Protein AF-A0A8U0IMU0-F1 (afdb_monomer_lite)

Radius of gyration: 31.23 Å; chains: 1; bounding box: 98×63×50 Å

InterPro domains:
  IPR040493 Protein of unknown function DUF5518 [PF17647] (31-134)

pLDDT: mean 81.25, std 11.49, range [46.0, 95.94]

Foldseek 3Di:
DDDDDDDDDDDDDDPDPPPPPPPVPPPPVVVVVVVVVVCVVCVVVVLLVLLQVLLVQLLVQAQDLQSLLQSLLVSLQVVLVVVLVVVLVVQCVVCVVPPNCCSPDPVVSVVSSCVSSCSSSNSRSNSSSNNSNVRNVD

Structure (mmCIF, N/CA/C/O backbone):
data_AF-A0A8U0IMU0-F1
#
_entry.id   AF-A0A8U0IMU0-F1
#
loop_
_atom_site.group_PDB
_atom_site.id
_atom_site.type_symbol
_atom_site.label_atom_id
_atom_site.label_alt_id
_atom_site.label_comp_id
_atom_site.label_asym_id
_atom_site.label_entity_id
_atom_site.label_seq_id
_atom_site.pdbx_PDB_ins_code
_atom_site.Cartn_x
_atom_site.Cartn_y
_atom_site.Cartn_z
_atom_site.occupancy
_atom_site.B_iso_or_equiv
_atom_site.auth_seq_id
_atom_site.auth_comp_id
_atom_site.auth_asym_id
_atom_site.auth_atom_id
_atom_site.pdbx_PDB_model_num
ATOM 1 N N . MET A 1 1 ? 81.484 -50.307 26.937 1.00 46.00 1 MET A N 1
ATOM 2 C CA . MET A 1 1 ? 80.698 -49.487 25.993 1.00 46.00 1 MET A CA 1
ATOM 3 C C . MET A 1 1 ? 79.549 -50.347 25.498 1.00 46.00 1 MET A C 1
ATOM 5 O O . MET A 1 1 ? 79.736 -51.139 24.587 1.00 46.00 1 MET A O 1
ATOM 9 N N . ALA A 1 2 ? 78.422 -50.283 26.200 1.00 48.81 2 ALA A N 1
ATOM 10 C CA . ALA A 1 2 ? 77.213 -51.053 25.947 1.00 48.81 2 ALA A CA 1
ATOM 11 C C . ALA A 1 2 ? 76.042 -50.082 26.091 1.00 48.81 2 ALA A C 1
ATOM 13 O O . ALA A 1 2 ? 75.875 -49.559 27.180 1.00 48.81 2 ALA A O 1
ATOM 14 N N . GLU A 1 3 ? 75.320 -49.811 25.005 1.00 52.28 3 GLU A N 1
ATOM 15 C CA . GLU A 1 3 ? 73.922 -49.356 25.002 1.00 52.28 3 GLU A CA 1
ATOM 16 C C . GLU A 1 3 ? 73.493 -49.164 23.544 1.00 52.28 3 GLU A C 1
ATOM 18 O O . GLU A 1 3 ? 73.936 -48.233 22.875 1.00 52.28 3 GLU A O 1
ATOM 23 N N . ARG A 1 4 ? 72.662 -50.068 23.022 1.00 58.81 4 ARG A N 1
ATOM 24 C CA . ARG A 1 4 ? 71.679 -49.714 21.996 1.00 58.81 4 ARG A CA 1
ATOM 25 C C . ARG A 1 4 ? 70.381 -50.417 22.345 1.00 58.81 4 ARG A C 1
ATOM 27 O O . ARG A 1 4 ? 70.310 -51.640 22.412 1.00 58.81 4 ARG A O 1
ATOM 34 N N . GLU A 1 5 ? 69.429 -49.566 22.672 1.00 64.75 5 GLU A N 1
ATOM 35 C CA . GLU A 1 5 ? 68.147 -49.814 23.293 1.00 64.75 5 GLU A CA 1
ATOM 36 C C . GLU A 1 5 ? 67.246 -50.732 22.465 1.00 64.75 5 GLU A C 1
ATOM 38 O O . GLU A 1 5 ? 67.019 -50.542 21.270 1.00 64.75 5 GLU A O 1
ATOM 43 N N . THR A 1 6 ? 66.662 -51.695 23.166 1.00 61.16 6 THR A N 1
ATOM 44 C CA . THR A 1 6 ? 65.390 -52.317 22.818 1.00 61.16 6 THR A CA 1
ATOM 45 C C . THR A 1 6 ? 64.279 -51.291 23.036 1.00 61.16 6 THR A C 1
ATOM 47 O O . THR A 1 6 ? 64.072 -50.869 24.168 1.00 61.16 6 THR A O 1
ATOM 50 N N . THR A 1 7 ? 63.500 -50.941 22.012 1.00 57.44 7 THR A N 1
ATOM 51 C CA . THR A 1 7 ? 62.113 -50.483 22.211 1.00 57.44 7 THR A CA 1
ATOM 52 C C . THR A 1 7 ? 61.245 -50.854 21.015 1.00 57.44 7 THR A C 1
ATOM 54 O O . THR A 1 7 ? 61.424 -50.397 19.889 1.00 57.44 7 THR A O 1
ATOM 57 N N . ALA A 1 8 ? 60.281 -51.723 21.300 1.00 58.34 8 ALA A N 1
ATOM 58 C CA . ALA A 1 8 ? 59.161 -52.048 20.446 1.00 58.34 8 ALA A CA 1
ATOM 59 C C . ALA A 1 8 ? 58.333 -50.789 20.136 1.00 58.34 8 ALA A C 1
ATOM 61 O O . ALA A 1 8 ? 57.963 -50.049 21.048 1.00 58.34 8 ALA A O 1
ATOM 62 N N . ARG A 1 9 ? 57.981 -50.583 18.862 1.00 59.59 9 ARG A N 1
ATOM 63 C CA . ARG A 1 9 ? 56.902 -49.674 18.459 1.00 59.59 9 ARG A CA 1
ATOM 64 C C . ARG A 1 9 ? 55.799 -50.476 17.776 1.00 59.59 9 ARG A C 1
ATOM 66 O O . ARG A 1 9 ? 55.795 -50.683 16.570 1.00 59.59 9 ARG A O 1
ATOM 73 N N . THR A 1 10 ? 54.922 -50.986 18.631 1.00 57.50 10 THR A N 1
ATOM 74 C CA . THR A 1 10 ? 53.465 -51.044 18.482 1.00 57.50 10 THR A CA 1
ATOM 75 C C . THR A 1 10 ? 52.912 -50.209 17.331 1.00 57.50 10 THR A C 1
ATOM 77 O O . THR A 1 10 ? 53.145 -49.007 17.346 1.00 57.50 10 THR A O 1
ATOM 80 N N . ALA A 1 11 ? 52.113 -50.864 16.474 1.00 60.47 11 ALA A N 1
ATOM 81 C CA . ALA A 1 11 ? 50.996 -50.332 15.676 1.00 60.47 11 ALA A CA 1
ATOM 82 C C . ALA A 1 11 ? 51.318 -49.128 14.752 1.00 60.47 11 ALA A C 1
ATOM 84 O O . ALA A 1 11 ? 52.126 -48.263 15.036 1.00 60.47 11 ALA A O 1
ATOM 85 N N . ASP A 1 12 ? 50.723 -48.990 13.580 1.00 59.62 12 ASP A N 1
ATOM 86 C CA . ASP A 1 12 ? 49.316 -48.638 13.470 1.00 59.62 12 ASP A CA 1
ATOM 87 C C . ASP A 1 12 ? 48.909 -48.640 11.988 1.00 59.62 12 ASP A C 1
ATOM 89 O O . ASP A 1 12 ? 49.746 -48.583 11.087 1.00 59.62 12 ASP A O 1
ATOM 93 N N . ARG A 1 13 ? 47.607 -48.785 11.777 1.00 64.81 13 ARG A N 1
ATOM 94 C CA . ARG A 1 13 ? 46.889 -49.119 10.544 1.00 64.81 13 ARG A CA 1
ATOM 95 C C . ARG A 1 13 ? 47.308 -48.356 9.273 1.00 64.81 13 ARG A C 1
ATOM 97 O O . ARG A 1 13 ? 47.678 -47.186 9.344 1.00 64.81 13 ARG A O 1
ATOM 104 N N . PRO A 1 14 ? 47.092 -48.954 8.080 1.00 71.06 14 PRO A N 1
ATOM 105 C CA . PRO A 1 14 ? 46.976 -48.164 6.857 1.00 71.06 14 PRO A CA 1
ATOM 106 C C . PRO A 1 14 ? 45.849 -47.130 7.027 1.00 71.06 14 PRO A C 1
ATOM 108 O O . PRO A 1 14 ? 44.834 -47.459 7.651 1.00 71.06 14 PRO A O 1
ATOM 111 N N . PRO A 1 15 ? 45.989 -45.905 6.490 1.00 66.25 15 PRO A N 1
ATOM 112 C CA . PRO A 1 15 ? 44.921 -44.921 6.538 1.00 66.25 15 PRO A CA 1
ATOM 113 C C . PRO A 1 15 ? 43.696 -45.513 5.844 1.00 66.25 15 PRO A C 1
ATOM 115 O O . PRO A 1 15 ? 43.683 -45.709 4.627 1.00 66.25 15 PRO A O 1
ATOM 118 N N . THR A 1 16 ? 42.673 -45.835 6.634 1.00 60.16 16 THR A N 1
ATOM 119 C CA . THR A 1 16 ? 41.326 -46.047 6.127 1.00 60.16 16 THR A CA 1
ATOM 120 C C . THR A 1 16 ? 40.968 -44.763 5.408 1.00 60.16 16 THR A C 1
ATOM 122 O O . THR A 1 16 ? 40.907 -43.695 6.013 1.00 60.16 16 THR A O 1
ATOM 125 N N . THR A 1 17 ? 40.830 -44.843 4.089 1.00 64.06 17 THR A N 1
ATOM 126 C CA . THR A 1 17 ? 40.190 -43.785 3.323 1.00 64.06 17 THR A CA 1
ATOM 127 C C . THR A 1 17 ? 38.752 -43.780 3.814 1.00 64.06 17 THR A C 1
ATOM 129 O O . THR A 1 17 ? 37.940 -44.579 3.353 1.00 64.06 17 THR A O 1
ATOM 132 N N . ASP A 1 18 ? 38.481 -42.982 4.849 1.00 60.28 18 ASP A N 1
ATOM 133 C CA . ASP A 1 18 ? 37.126 -42.686 5.274 1.00 60.28 18 ASP A CA 1
ATOM 134 C C . ASP A 1 18 ? 36.404 -42.224 4.018 1.00 60.28 18 ASP A C 1
ATOM 136 O O . ASP A 1 18 ? 36.752 -41.209 3.406 1.00 60.28 18 ASP A O 1
ATOM 140 N N . ALA A 1 19 ? 35.439 -43.032 3.592 1.00 66.56 19 ALA A N 1
ATOM 141 C CA . ALA A 1 19 ? 34.409 -42.594 2.687 1.00 66.56 19 ALA A CA 1
ATOM 142 C C . ALA A 1 19 ? 33.708 -41.444 3.408 1.00 66.56 19 ALA A C 1
ATOM 144 O O . ALA A 1 19 ? 32.806 -41.678 4.210 1.00 66.56 19 ALA A O 1
ATOM 145 N N . ARG A 1 20 ? 34.179 -40.209 3.191 1.00 62.75 20 ARG A N 1
ATOM 146 C CA . ARG A 1 20 ? 33.437 -39.021 3.591 1.00 62.75 20 ARG A CA 1
ATOM 147 C C . ARG A 1 20 ? 32.073 -39.181 2.908 1.00 62.75 20 ARG A C 1
ATOM 149 O O . ARG A 1 20 ? 32.051 -39.291 1.677 1.00 62.75 20 ARG A O 1
ATOM 156 N N . PRO A 1 21 ? 30.968 -39.317 3.666 1.00 65.94 21 PRO A N 1
ATOM 157 C CA . PRO A 1 21 ? 29.636 -39.233 3.082 1.00 65.94 21 PRO A CA 1
ATOM 158 C C . PRO A 1 21 ? 29.614 -37.963 2.229 1.00 65.94 21 PRO A C 1
ATOM 160 O O . PRO A 1 21 ? 30.255 -37.001 2.653 1.00 65.94 21 PRO A O 1
ATOM 163 N N . PRO A 1 22 ? 28.992 -37.950 1.035 1.00 66.69 22 PRO A N 1
ATOM 164 C CA . PRO A 1 22 ? 28.852 -36.712 0.278 1.00 66.69 22 PRO A CA 1
ATOM 165 C C . PRO A 1 22 ? 28.365 -35.656 1.260 1.00 66.69 22 PRO A C 1
ATOM 167 O O . PRO A 1 22 ? 27.334 -35.864 1.899 1.00 66.69 22 PRO A O 1
ATOM 170 N N . ASP A 1 23 ? 29.187 -34.629 1.483 1.00 64.88 23 ASP A N 1
ATOM 171 C CA . ASP A 1 23 ? 28.829 -33.554 2.387 1.00 64.88 23 ASP A CA 1
ATOM 172 C C . ASP A 1 23 ? 27.462 -33.074 1.884 1.00 64.88 23 ASP A C 1
ATOM 174 O O . ASP A 1 23 ? 27.321 -32.742 0.701 1.00 64.88 23 ASP A O 1
ATOM 178 N N . ASP A 1 24 ? 26.432 -33.151 2.735 1.00 65.56 24 ASP A N 1
ATOM 179 C CA . ASP A 1 24 ? 25.103 -32.586 2.479 1.00 65.56 24 ASP A CA 1
ATOM 180 C C . ASP A 1 24 ? 25.235 -31.055 2.511 1.00 65.56 24 ASP A C 1
ATOM 182 O O . ASP A 1 24 ? 24.582 -30.358 3.289 1.00 65.56 24 ASP A O 1
ATOM 186 N N . ASP A 1 25 ? 26.165 -30.529 1.715 1.00 69.19 25 ASP A N 1
ATOM 187 C CA . ASP A 1 25 ? 26.489 -29.130 1.637 1.00 69.19 25 ASP A CA 1
ATOM 188 C C . ASP A 1 25 ? 25.233 -28.449 1.107 1.00 69.19 25 ASP A C 1
ATOM 190 O O . ASP A 1 25 ? 24.802 -28.720 -0.025 1.00 69.19 25 ASP A O 1
ATOM 194 N N . PRO A 1 26 ? 24.590 -27.597 1.925 1.00 69.44 26 PRO A N 1
ATOM 195 C CA . PRO A 1 26 ? 23.373 -26.934 1.519 1.00 69.44 26 PRO A CA 1
ATOM 196 C C . PRO A 1 26 ? 23.685 -26.138 0.257 1.00 69.44 26 PRO A C 1
ATOM 198 O O . PRO A 1 26 ? 24.456 -25.180 0.281 1.00 69.44 26 PRO A O 1
ATOM 201 N N . ASN A 1 27 ? 23.104 -26.563 -0.865 1.00 86.38 27 ASN A N 1
ATOM 202 C CA . ASN A 1 27 ? 23.372 -25.956 -2.156 1.00 86.38 27 ASN A CA 1
ATOM 203 C C . ASN A 1 27 ? 22.848 -24.515 -2.126 1.00 86.38 27 ASN A C 1
ATOM 205 O O . ASN A 1 27 ? 21.649 -24.268 -2.251 1.00 86.38 27 ASN A O 1
ATOM 209 N N . THR A 1 28 ? 23.758 -23.556 -1.942 1.00 87.38 28 THR A N 1
ATOM 210 C CA . THR A 1 28 ? 23.455 -22.122 -1.832 1.00 87.38 28 THR A CA 1
ATOM 211 C C . THR A 1 28 ? 22.596 -21.632 -2.992 1.00 87.38 28 THR A C 1
ATOM 213 O O . THR A 1 28 ? 21.700 -20.815 -2.796 1.00 87.38 28 THR A O 1
ATOM 216 N N . LEU A 1 29 ? 22.829 -22.166 -4.193 1.00 86.44 29 LEU A N 1
ATOM 217 C CA . LEU A 1 29 ? 22.077 -21.831 -5.398 1.00 86.44 29 LEU A CA 1
ATOM 218 C C . LEU A 1 29 ? 20.639 -22.358 -5.317 1.00 86.44 29 LEU A C 1
ATOM 220 O O . LEU A 1 29 ? 19.701 -21.612 -5.585 1.00 86.44 29 LEU A O 1
ATOM 224 N N . LEU A 1 30 ? 20.455 -23.606 -4.875 1.00 87.75 30 LEU A N 1
ATOM 225 C CA . LEU A 1 30 ? 19.132 -24.192 -4.638 1.00 87.75 30 LEU A CA 1
ATOM 226 C C . LEU A 1 30 ? 18.364 -23.403 -3.569 1.00 87.75 30 LEU A C 1
ATOM 228 O O . LEU A 1 30 ? 17.212 -23.037 -3.782 1.00 87.75 30 LEU A O 1
ATOM 232 N N . ASN A 1 31 ? 19.017 -23.074 -2.455 1.00 83.62 31 ASN A N 1
ATOM 233 C CA . ASN A 1 31 ? 18.409 -22.316 -1.362 1.00 83.62 31 ASN A CA 1
ATOM 234 C C . ASN A 1 31 ? 18.035 -20.890 -1.790 1.00 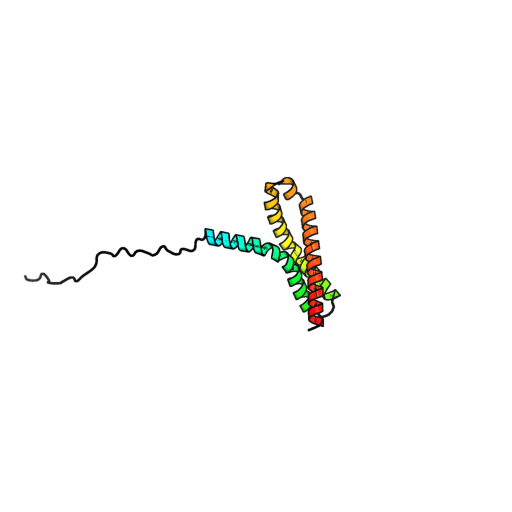83.62 31 ASN A C 1
ATOM 236 O O . ASN A 1 31 ? 16.964 -20.402 -1.430 1.00 83.62 31 ASN A O 1
ATOM 240 N N . ALA A 1 32 ? 18.873 -20.235 -2.598 1.00 89.69 32 ALA A N 1
ATOM 241 C CA . ALA A 1 32 ? 18.575 -18.925 -3.167 1.00 89.69 32 ALA A CA 1
ATOM 242 C C . ALA A 1 32 ? 17.374 -18.977 -4.124 1.00 89.69 32 ALA A C 1
ATOM 244 O O . ALA A 1 32 ? 16.511 -18.104 -4.065 1.00 89.69 32 ALA A O 1
ATOM 245 N N . VAL A 1 33 ? 17.274 -20.014 -4.963 1.00 90.12 33 VAL A N 1
ATOM 246 C CA . VAL A 1 33 ? 16.124 -20.216 -5.859 1.00 90.12 33 VAL A CA 1
ATOM 247 C C . VAL A 1 33 ? 14.849 -20.473 -5.061 1.00 90.12 33 VAL A C 1
ATOM 249 O O . VAL A 1 33 ? 13.828 -19.852 -5.342 1.00 90.12 33 VAL A O 1
ATOM 252 N N . VAL A 1 34 ? 14.897 -21.325 -4.034 1.00 89.88 34 VAL A N 1
ATOM 253 C CA . VAL A 1 34 ? 13.748 -21.569 -3.147 1.00 89.88 34 VAL A CA 1
ATOM 254 C C . VAL A 1 34 ? 13.321 -20.273 -2.458 1.00 89.88 34 VAL A C 1
ATOM 256 O O . VAL A 1 34 ? 12.138 -19.939 -2.476 1.00 89.88 34 VAL A O 1
ATOM 259 N N . GLY A 1 35 ? 14.271 -19.499 -1.927 1.00 81.94 35 GLY A N 1
ATOM 260 C CA . GLY A 1 35 ? 14.003 -18.180 -1.354 1.00 81.94 35 GLY A CA 1
ATOM 261 C C . GLY A 1 35 ? 13.341 -17.231 -2.356 1.00 81.94 35 GLY A C 1
ATOM 262 O O . GLY A 1 35 ? 12.323 -16.622 -2.038 1.00 81.94 35 GLY A O 1
ATOM 263 N N . ALA A 1 36 ? 13.850 -17.168 -3.589 1.00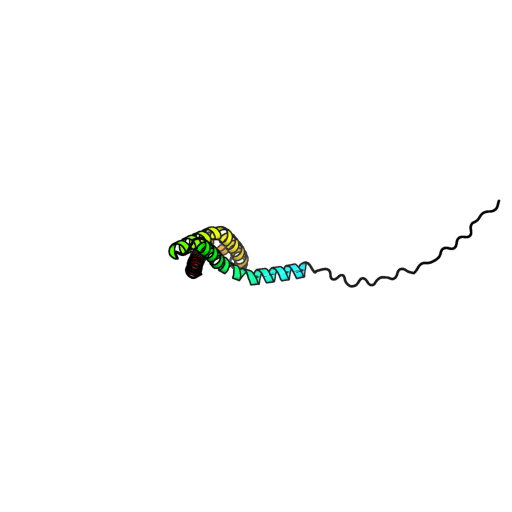 83.25 36 ALA A N 1
ATOM 264 C CA . ALA A 1 36 ? 13.280 -16.349 -4.656 1.00 83.25 36 ALA A CA 1
ATOM 265 C C . ALA A 1 36 ? 11.849 -16.778 -5.017 1.00 83.25 36 ALA A C 1
ATOM 267 O O . ALA A 1 36 ? 10.974 -15.925 -5.153 1.00 83.25 36 ALA A O 1
ATOM 268 N N . VAL A 1 37 ? 11.580 -18.084 -5.113 1.00 82.25 37 VAL A N 1
ATOM 269 C CA . VAL A 1 37 ? 10.231 -18.618 -5.352 1.00 82.25 37 VAL A CA 1
ATOM 270 C C . VAL A 1 37 ? 9.292 -18.215 -4.218 1.00 82.25 37 VAL A C 1
ATOM 272 O O . VAL A 1 37 ? 8.211 -17.697 -4.483 1.00 82.25 37 VAL A O 1
ATOM 275 N N . VAL A 1 38 ? 9.710 -18.375 -2.959 1.00 82.94 38 VAL A N 1
ATOM 276 C CA . VAL A 1 38 ? 8.912 -17.967 -1.792 1.00 82.94 38 VAL A CA 1
ATOM 277 C C . VAL A 1 38 ? 8.620 -16.468 -1.827 1.00 82.94 38 VAL A C 1
ATOM 279 O O . VAL A 1 38 ? 7.476 -16.064 -1.613 1.00 82.94 38 VAL A O 1
ATOM 282 N N . THR A 1 39 ? 9.612 -15.633 -2.144 1.00 78.12 39 THR A N 1
ATOM 283 C CA . THR A 1 39 ? 9.415 -14.187 -2.294 1.00 78.12 39 THR A CA 1
ATOM 284 C C . THR A 1 39 ? 8.429 -13.866 -3.416 1.00 78.12 39 THR A C 1
ATOM 286 O O . THR A 1 39 ? 7.511 -13.088 -3.186 1.00 78.12 39 THR A O 1
ATOM 289 N N . VAL A 1 40 ? 8.551 -14.480 -4.597 1.00 73.19 40 VAL A N 1
ATOM 290 C CA . VAL A 1 40 ? 7.631 -14.259 -5.731 1.00 73.19 40 VAL A CA 1
ATOM 291 C C . VAL A 1 40 ? 6.205 -14.687 -5.391 1.00 73.19 40 VAL A C 1
ATOM 293 O O . VAL A 1 40 ? 5.260 -13.977 -5.719 1.00 73.19 40 VAL A O 1
ATOM 296 N N . VAL A 1 41 ? 6.039 -15.814 -4.699 1.00 72.25 41 VAL A N 1
ATOM 297 C CA . VAL A 1 41 ? 4.726 -16.329 -4.283 1.00 72.25 41 VAL A CA 1
ATOM 298 C C . VAL A 1 41 ? 4.096 -15.461 -3.190 1.00 72.25 41 VAL A C 1
ATOM 300 O O . VAL A 1 41 ? 2.879 -15.297 -3.166 1.00 72.25 41 VAL A O 1
ATOM 303 N N . THR A 1 42 ? 4.908 -14.874 -2.306 1.00 72.88 42 THR A N 1
ATOM 304 C CA . THR A 1 42 ? 4.425 -14.061 -1.175 1.00 72.88 42 THR A CA 1
ATOM 305 C C . THR A 1 42 ? 4.304 -12.574 -1.519 1.00 72.88 42 THR A C 1
ATOM 307 O O . THR A 1 42 ? 3.545 -11.858 -0.874 1.00 72.88 42 THR A O 1
ATOM 310 N N . ALA A 1 43 ? 4.992 -12.078 -2.549 1.00 68.88 43 ALA A N 1
ATOM 311 C CA . ALA A 1 43 ? 4.911 -10.679 -2.974 1.00 68.88 43 ALA A CA 1
ATOM 312 C C . ALA A 1 43 ? 3.467 -10.206 -3.268 1.00 68.88 43 ALA A C 1
ATOM 314 O O . ALA A 1 43 ? 3.118 -9.105 -2.839 1.00 68.88 43 ALA A O 1
ATOM 315 N N . PRO A 1 44 ? 2.576 -11.018 -3.875 1.00 67.69 44 PRO A N 1
ATOM 316 C CA . PRO A 1 44 ? 1.155 -10.696 -4.007 1.00 67.69 44 PRO A CA 1
ATOM 317 C C . PRO A 1 44 ? 0.390 -10.581 -2.682 1.00 67.69 44 PRO A C 1
ATOM 319 O O . PRO A 1 44 ? -0.713 -10.046 -2.678 1.00 67.69 44 PRO A O 1
ATOM 322 N N . ALA A 1 45 ? 0.939 -11.056 -1.558 1.00 69.31 45 ALA A N 1
ATOM 323 C CA . ALA A 1 45 ? 0.345 -10.876 -0.234 1.00 69.31 45 ALA A CA 1
ATOM 324 C C . ALA A 1 45 ? 0.628 -9.476 0.361 1.00 69.31 45 ALA A C 1
ATOM 326 O O . ALA A 1 45 ? -0.116 -9.006 1.221 1.00 69.31 45 ALA A O 1
ATOM 327 N N . LEU A 1 46 ? 1.664 -8.773 -0.117 1.00 69.19 46 LEU A N 1
ATOM 328 C CA . LEU A 1 46 ? 2.018 -7.413 0.313 1.00 69.19 46 LEU A CA 1
ATOM 329 C C . LEU A 1 46 ? 0.895 -6.368 0.170 1.00 69.19 46 LEU A C 1
ATOM 331 O O . LEU A 1 46 ? 0.753 -5.563 1.087 1.00 69.19 46 LEU A O 1
ATOM 335 N N . PRO A 1 47 ? 0.067 -6.337 -0.894 1.00 62.75 47 PRO A N 1
ATOM 336 C CA . PRO A 1 47 ? -1.061 -5.405 -0.963 1.00 62.75 47 PRO A CA 1
ATOM 337 C C . PRO A 1 47 ? -2.050 -5.546 0.209 1.00 62.75 47 PRO A C 1
ATOM 339 O O . PRO A 1 47 ? -2.609 -4.547 0.662 1.00 62.75 47 PRO A O 1
ATOM 342 N N . PHE A 1 48 ? -2.204 -6.745 0.782 1.00 73.31 48 PHE A N 1
ATOM 343 C CA . PHE A 1 48 ? -3.048 -6.956 1.964 1.00 73.31 48 PHE A CA 1
ATOM 344 C C . PHE A 1 48 ? -2.429 -6.392 3.250 1.00 73.31 48 PHE A C 1
ATOM 346 O O . PHE A 1 48 ? -3.145 -6.178 4.229 1.00 73.31 48 PHE A O 1
ATOM 353 N N . ALA A 1 49 ? -1.128 -6.079 3.255 1.00 77.19 49 ALA A N 1
ATOM 354 C CA . ALA A 1 49 ? -0.468 -5.442 4.390 1.00 77.19 49 ALA A CA 1
ATOM 355 C C . ALA A 1 49 ? -1.022 -4.037 4.665 1.00 77.19 49 ALA A C 1
ATOM 357 O O . ALA A 1 49 ? -1.052 -3.622 5.820 1.00 77.19 49 ALA A O 1
ATOM 358 N N . ALA A 1 50 ? -1.522 -3.329 3.644 1.00 79.62 50 ALA A N 1
ATOM 359 C CA . ALA A 1 50 ? -2.193 -2.043 3.837 1.00 79.62 50 ALA A CA 1
ATOM 360 C C . ALA A 1 50 ? -3.507 -2.202 4.620 1.00 79.62 50 ALA A C 1
ATOM 362 O O . ALA A 1 50 ? -3.786 -1.417 5.521 1.00 79.62 50 ALA A O 1
ATOM 363 N N . ILE A 1 51 ? -4.277 -3.257 4.333 1.00 80.12 51 ILE A N 1
ATOM 364 C CA . ILE A 1 51 ? -5.515 -3.575 5.057 1.00 80.12 51 ILE A CA 1
ATOM 365 C C . ILE A 1 51 ? -5.188 -4.002 6.490 1.00 80.12 51 ILE A C 1
ATOM 367 O O . ILE A 1 51 ? -5.813 -3.519 7.430 1.00 80.12 51 ILE A O 1
ATOM 371 N N . ALA A 1 52 ? -4.187 -4.868 6.672 1.00 83.69 52 ALA A N 1
ATOM 372 C CA . ALA A 1 52 ? -3.764 -5.321 7.995 1.00 83.69 52 ALA A CA 1
ATOM 373 C C . ALA A 1 52 ? -3.215 -4.164 8.850 1.00 83.69 52 ALA A C 1
ATOM 375 O O . ALA A 1 52 ? -3.650 -3.977 9.983 1.00 83.69 52 ALA A O 1
ATOM 376 N N . GLY A 1 53 ? -2.310 -3.351 8.300 1.00 81.25 53 GLY A N 1
ATOM 377 C CA . GLY A 1 53 ? -1.741 -2.182 8.973 1.00 81.25 53 GLY A CA 1
A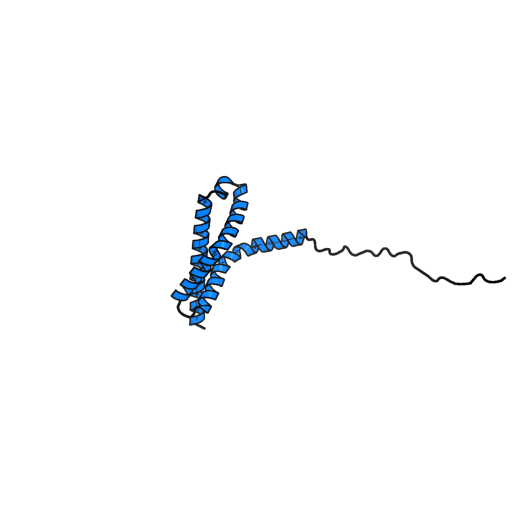TOM 378 C C . GLY A 1 53 ? -2.792 -1.116 9.275 1.00 81.25 53 GLY A C 1
ATOM 379 O O . GLY A 1 53 ? -2.853 -0.621 10.399 1.00 81.25 53 GLY A O 1
ATOM 380 N N . GLY A 1 54 ? -3.679 -0.837 8.314 1.00 81.00 54 GLY A N 1
ATOM 381 C CA . GLY A 1 54 ? -4.834 0.031 8.514 1.00 81.00 54 GLY A CA 1
ATOM 382 C C . GLY A 1 54 ? -5.735 -0.483 9.633 1.00 81.00 54 GLY A C 1
ATOM 383 O O . GLY A 1 54 ? -6.076 0.278 10.530 1.00 81.00 54 GLY A O 1
ATOM 384 N N . GLY A 1 55 ? -6.046 -1.781 9.642 1.00 80.56 55 GLY A N 1
ATOM 385 C CA . GLY A 1 55 ? -6.856 -2.424 10.678 1.00 80.56 55 GLY A CA 1
ATOM 386 C C . GLY A 1 55 ? -6.243 -2.365 12.064 1.00 80.56 55 GLY A C 1
ATOM 387 O O . GLY A 1 55 ? -6.940 -2.019 13.013 1.00 80.56 55 GLY A O 1
ATOM 388 N N . VAL A 1 56 ? -4.939 -2.602 12.198 1.00 87.38 56 VAL A N 1
ATOM 389 C CA . VAL A 1 56 ? -4.243 -2.411 13.478 1.00 87.38 56 VAL A CA 1
ATOM 390 C C . VAL A 1 56 ? -4.324 -0.949 13.919 1.00 87.38 56 VAL A C 1
ATOM 392 O O . VAL A 1 56 ? -4.636 -0.679 15.076 1.00 87.38 56 VAL A O 1
ATOM 395 N N . ALA A 1 57 ? -4.107 0.001 13.008 1.00 81.50 57 ALA A N 1
ATOM 396 C CA . ALA A 1 57 ? -4.151 1.423 13.332 1.00 81.50 57 ALA A CA 1
ATOM 397 C C . ALA A 1 57 ? -5.561 1.882 13.749 1.00 81.50 57 ALA A C 1
ATOM 399 O O . ALA A 1 57 ? -5.708 2.578 14.749 1.00 81.50 57 ALA A O 1
ATOM 400 N N . GLY A 1 58 ? -6.605 1.433 13.049 1.00 79.38 58 GLY A N 1
ATOM 401 C CA . GLY A 1 58 ? -8.000 1.706 13.401 1.00 79.38 58 GLY A CA 1
ATOM 402 C C . GLY A 1 58 ? -8.438 1.032 14.701 1.00 79.38 58 GLY A C 1
ATOM 403 O O . GLY A 1 58 ? -9.117 1.652 15.513 1.00 79.38 58 GLY A O 1
ATOM 404 N N . TYR A 1 59 ? -7.979 -0.199 14.952 1.00 85.69 59 TYR A N 1
ATOM 405 C CA . TYR A 1 59 ? -8.202 -0.884 16.225 1.00 85.69 59 TYR A CA 1
ATOM 406 C C . TYR A 1 59 ? -7.502 -0.172 17.385 1.00 85.69 59 TYR A C 1
ATOM 408 O O . TYR A 1 59 ? -8.002 -0.205 18.497 1.00 85.69 59 TYR A O 1
ATOM 416 N N . LEU A 1 60 ? -6.354 0.472 17.174 1.00 86.62 60 LEU A N 1
ATOM 417 C CA . LEU A 1 60 ? -5.705 1.277 18.215 1.00 86.62 60 LEU A CA 1
ATOM 418 C C . LEU A 1 60 ? -6.356 2.657 18.387 1.00 86.62 60 LEU A C 1
ATOM 420 O O . LEU A 1 60 ? -6.359 3.177 19.499 1.00 86.62 60 LEU A O 1
ATOM 424 N N . GLN A 1 61 ? -6.922 3.226 17.319 1.00 85.50 61 GLN A N 1
ATOM 425 C CA . GLN A 1 61 ? -7.564 4.541 17.343 1.00 85.50 61 GLN A CA 1
ATOM 426 C C . GLN A 1 61 ? -8.816 4.569 18.233 1.00 85.50 61 GLN A C 1
ATOM 428 O O . GLN A 1 61 ? -9.024 5.546 18.948 1.00 85.50 61 GLN A O 1
ATOM 433 N N . GLY A 1 62 ? -9.643 3.517 18.215 1.00 82.81 62 GLY A N 1
ATOM 434 C CA . GLY A 1 62 ? -10.841 3.437 19.057 1.00 82.81 62 GLY A CA 1
ATOM 435 C C . GLY A 1 62 ? -12.044 2.813 18.354 1.00 82.81 62 GLY A C 1
ATOM 436 O O . GLY A 1 62 ? -11.890 1.977 17.473 1.00 82.81 62 GLY A O 1
ATOM 437 N N . THR A 1 63 ? -13.254 3.187 18.776 1.00 85.00 63 THR A N 1
ATOM 438 C CA . THR A 1 63 ? -14.522 2.586 18.312 1.00 85.00 63 THR A CA 1
ATOM 439 C C . THR A 1 63 ? -15.230 3.384 17.212 1.00 85.00 63 THR A C 1
ATOM 441 O O . THR A 1 63 ? -16.205 2.900 16.630 1.00 85.00 63 THR A O 1
ATOM 444 N N . ASP A 1 64 ? -14.768 4.602 16.912 1.00 91.44 64 ASP A N 1
ATOM 445 C CA . ASP A 1 64 ? -15.338 5.428 15.849 1.00 91.44 64 ASP A CA 1
ATOM 446 C C . ASP A 1 64 ? -14.830 4.965 14.474 1.00 91.44 64 ASP A C 1
ATOM 448 O O . ASP A 1 64 ? -13.632 4.979 14.180 1.00 91.44 64 ASP A O 1
ATOM 452 N N . LEU A 1 65 ? -15.761 4.554 13.608 1.00 89.38 65 LEU A N 1
ATOM 453 C CA . LEU A 1 65 ? -15.451 4.026 12.275 1.00 89.38 65 LEU A CA 1
ATOM 454 C C . LEU A 1 65 ? -14.831 5.077 11.351 1.00 89.38 65 LEU A C 1
ATOM 456 O O . LEU A 1 65 ? -13.999 4.741 10.509 1.00 89.38 65 LEU A O 1
ATOM 460 N N . ARG A 1 66 ? -15.246 6.341 11.475 1.00 91.69 66 ARG A N 1
ATOM 461 C CA . ARG A 1 66 ? -14.768 7.437 10.630 1.00 91.69 66 ARG A CA 1
ATOM 462 C C . ARG A 1 66 ? -13.353 7.833 11.029 1.00 91.69 66 ARG A C 1
ATOM 464 O O . ARG A 1 66 ? -12.521 8.059 10.148 1.00 91.69 66 ARG A O 1
ATOM 471 N N . GLU A 1 67 ? -13.062 7.882 12.324 1.00 89.12 67 GLU A N 1
ATOM 472 C CA . GLU A 1 67 ? -11.695 8.080 12.809 1.00 89.12 67 GLU A CA 1
ATOM 473 C C . GLU A 1 67 ? -10.799 6.895 12.446 1.00 89.12 67 GLU A C 1
ATOM 475 O O . GLU A 1 67 ? -9.720 7.110 11.893 1.00 89.12 67 GLU A O 1
ATOM 480 N N . GLY A 1 68 ? -11.267 5.656 12.637 1.00 85.06 68 GLY A N 1
ATOM 481 C CA . GLY A 1 68 ? -10.540 4.452 12.227 1.00 85.06 68 GLY A CA 1
ATOM 482 C C . GLY A 1 68 ? -10.199 4.449 10.736 1.00 85.06 68 GLY A C 1
ATOM 483 O O . GLY A 1 68 ? -9.045 4.231 10.365 1.00 85.06 68 GLY A O 1
ATOM 484 N N . ALA A 1 69 ? -11.166 4.776 9.873 1.00 91.00 69 ALA A N 1
ATOM 485 C CA . ALA A 1 69 ? -10.945 4.903 8.433 1.00 91.00 69 ALA A CA 1
ATOM 486 C C . ALA A 1 69 ? -9.940 6.010 8.086 1.00 91.00 69 ALA A C 1
ATOM 488 O O . ALA A 1 69 ? -9.097 5.832 7.210 1.00 91.00 69 ALA A O 1
ATOM 489 N N . THR A 1 70 ? -9.999 7.147 8.783 1.00 92.62 70 THR A N 1
ATOM 490 C CA . THR A 1 70 ? -9.082 8.271 8.549 1.00 92.62 70 THR A CA 1
ATOM 491 C C . THR A 1 70 ? -7.650 7.893 8.923 1.00 92.62 70 THR A C 1
ATOM 493 O O . THR A 1 70 ? -6.730 8.113 8.139 1.00 92.62 70 THR A O 1
ATOM 496 N N . VAL A 1 71 ? -7.448 7.263 10.082 1.00 91.94 71 VAL A N 1
ATOM 497 C CA . VAL A 1 71 ? -6.124 6.803 10.525 1.00 91.94 71 VAL A CA 1
ATOM 498 C C . VAL A 1 71 ? -5.583 5.705 9.613 1.00 91.94 71 VAL A C 1
ATOM 500 O O . VAL A 1 71 ? -4.410 5.734 9.240 1.00 91.94 71 VAL A O 1
ATOM 503 N N . GLY A 1 72 ? -6.441 4.780 9.181 1.00 87.19 72 GLY A N 1
ATOM 504 C CA . GLY A 1 72 ? -6.092 3.771 8.189 1.00 87.19 72 GLY A CA 1
ATOM 505 C C . GLY A 1 72 ? -5.671 4.378 6.844 1.00 87.19 72 GLY A C 1
ATOM 506 O O . GLY A 1 72 ? -4.665 3.965 6.268 1.00 87.19 72 GLY A O 1
ATOM 507 N N . ALA A 1 73 ? -6.380 5.407 6.370 1.00 91.94 73 ALA A N 1
ATOM 508 C CA . ALA A 1 73 ? -6.038 6.140 5.150 1.00 91.94 73 ALA A CA 1
ATOM 509 C C . ALA A 1 73 ? -4.677 6.843 5.265 1.00 91.94 73 ALA A C 1
ATOM 511 O O . ALA A 1 73 ? -3.859 6.766 4.349 1.00 91.94 73 ALA A O 1
ATOM 512 N N . VAL A 1 74 ? -4.415 7.494 6.404 1.00 92.19 74 VAL A N 1
ATOM 513 C CA . VAL A 1 74 ? -3.133 8.156 6.694 1.00 92.19 74 VAL A CA 1
ATOM 514 C C . VAL A 1 74 ? -1.995 7.136 6.749 1.00 92.19 74 VAL A C 1
ATOM 516 O O . VAL A 1 74 ? -0.940 7.366 6.161 1.00 92.19 74 VAL A O 1
ATOM 519 N N . SER A 1 75 ? -2.211 5.981 7.383 1.00 90.19 75 SER A N 1
ATOM 520 C CA . SER A 1 75 ? -1.245 4.877 7.392 1.00 90.19 75 SER A CA 1
ATOM 521 C C . SER A 1 75 ? -0.925 4.393 5.970 1.00 90.19 75 SER A C 1
ATOM 523 O O . SER A 1 75 ? 0.247 4.295 5.599 1.00 90.19 75 SER A O 1
ATOM 525 N N . GLY A 1 76 ? -1.951 4.185 5.137 1.00 86.19 76 GLY A N 1
ATOM 526 C CA . GLY A 1 76 ? -1.789 3.834 3.723 1.00 86.19 76 GLY A CA 1
ATOM 527 C C . GLY A 1 76 ? -1.045 4.904 2.914 1.00 86.19 76 GLY A C 1
ATOM 528 O O . GLY A 1 76 ? -0.173 4.582 2.103 1.00 86.19 76 GLY A O 1
ATOM 529 N N . ALA A 1 77 ? -1.313 6.185 3.179 1.00 91.75 77 ALA A N 1
ATOM 530 C CA . ALA A 1 77 ? -0.604 7.300 2.552 1.00 91.75 77 ALA A CA 1
ATOM 531 C C . ALA A 1 77 ? 0.892 7.293 2.907 1.00 91.75 77 ALA A C 1
ATOM 533 O O . ALA A 1 77 ? 1.735 7.460 2.030 1.00 91.75 77 ALA A O 1
ATOM 534 N N . ILE A 1 78 ? 1.242 7.029 4.169 1.00 90.44 78 ILE A N 1
ATOM 535 C CA . ILE A 1 78 ? 2.643 6.928 4.608 1.00 90.44 78 ILE A CA 1
ATOM 536 C C . ILE A 1 78 ? 3.338 5.743 3.922 1.00 90.44 78 ILE A C 1
ATOM 538 O O . ILE A 1 78 ? 4.456 5.875 3.421 1.00 90.44 78 ILE A O 1
ATOM 542 N N . ALA A 1 79 ? 2.657 4.599 3.833 1.00 87.38 79 ALA A N 1
ATOM 543 C CA . ALA A 1 79 ? 3.175 3.400 3.176 1.00 87.38 79 ALA A CA 1
ATOM 544 C C . ALA A 1 79 ? 3.328 3.549 1.647 1.00 87.38 79 ALA A C 1
ATOM 546 O O . ALA A 1 79 ? 4.033 2.756 1.021 1.00 87.38 79 ALA A O 1
ATOM 547 N N . THR A 1 80 ? 2.732 4.582 1.040 1.00 89.56 80 THR A N 1
ATOM 548 C CA . THR A 1 80 ? 2.798 4.833 -0.407 1.00 89.56 80 THR A CA 1
ATOM 549 C C . THR A 1 80 ? 4.221 5.072 -0.889 1.00 89.56 80 THR A C 1
ATOM 551 O O . THR A 1 80 ? 4.587 4.547 -1.933 1.00 89.56 80 THR A O 1
ATOM 554 N N . ILE A 1 81 ? 5.047 5.814 -0.145 1.00 89.31 81 ILE A N 1
ATOM 555 C CA . ILE A 1 81 ? 6.417 6.138 -0.577 1.00 89.31 81 ILE A CA 1
ATOM 556 C C . ILE A 1 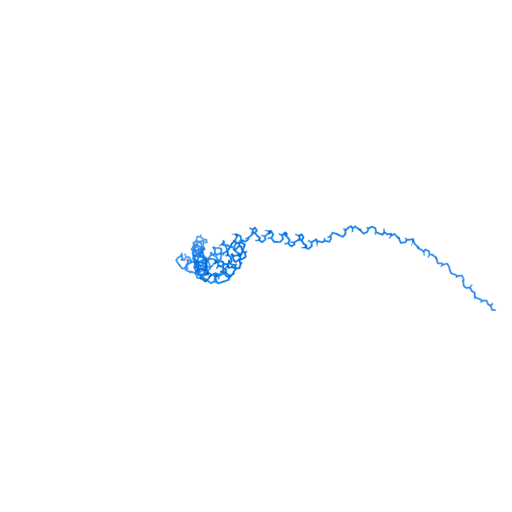81 ? 7.270 4.869 -0.766 1.00 89.31 81 ILE A C 1
ATOM 558 O O . ILE A 1 81 ? 7.763 4.654 -1.877 1.00 89.31 81 ILE A O 1
ATOM 562 N N . PRO A 1 82 ? 7.448 4.003 0.255 1.00 87.38 82 PRO A N 1
ATOM 563 C CA . PRO A 1 82 ? 8.237 2.785 0.081 1.00 87.38 82 PRO A CA 1
ATOM 564 C C . PRO A 1 82 ? 7.585 1.800 -0.902 1.00 87.38 82 PRO A C 1
ATOM 566 O O . PRO A 1 82 ? 8.292 1.184 -1.698 1.00 87.38 82 PR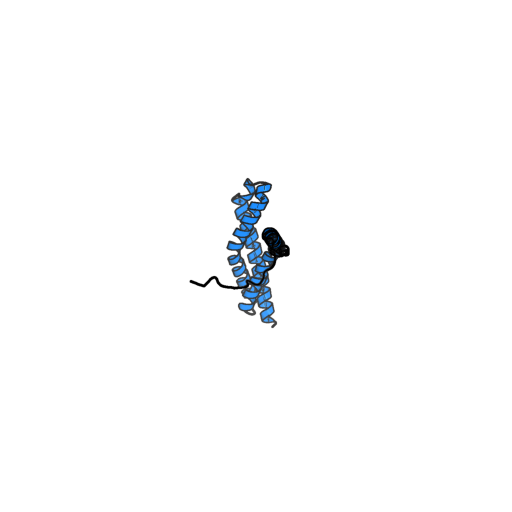O A O 1
ATOM 569 N N . ALA A 1 83 ? 6.251 1.680 -0.903 1.00 87.25 83 ALA A N 1
ATOM 570 C CA . ALA A 1 83 ? 5.542 0.782 -1.815 1.00 87.25 83 ALA A CA 1
ATOM 571 C C . ALA A 1 83 ? 5.679 1.210 -3.282 1.00 87.25 83 ALA A C 1
ATOM 573 O O . ALA A 1 83 ? 5.866 0.365 -4.155 1.00 87.25 83 ALA A O 1
ATOM 574 N N . PHE A 1 84 ? 5.631 2.513 -3.557 1.00 90.00 84 PHE A N 1
ATOM 575 C CA . PHE A 1 84 ? 5.822 3.060 -4.894 1.00 90.00 84 PHE A CA 1
ATOM 576 C C . PHE A 1 84 ? 7.225 2.778 -5.420 1.00 90.00 84 PHE A C 1
ATOM 578 O O . PHE A 1 84 ? 7.353 2.307 -6.544 1.00 90.00 84 PHE A O 1
ATOM 585 N N . LEU A 1 85 ? 8.269 3.013 -4.617 1.00 87.81 85 LEU A N 1
ATOM 586 C CA . LEU A 1 85 ? 9.645 2.724 -5.034 1.00 87.81 85 LEU A CA 1
ATOM 587 C C . LEU A 1 85 ? 9.825 1.242 -5.371 1.00 87.81 85 LEU A C 1
ATOM 589 O O . LEU A 1 85 ? 10.435 0.905 -6.384 1.00 87.81 85 LEU A O 1
ATOM 593 N N . PHE A 1 86 ? 9.248 0.355 -4.561 1.00 86.06 86 PHE A N 1
ATOM 594 C CA . PHE A 1 86 ? 9.265 -1.076 -4.838 1.00 86.06 86 PHE A CA 1
ATOM 595 C C . PHE A 1 86 ? 8.514 -1.419 -6.134 1.00 86.06 86 PHE A C 1
ATOM 597 O O . PHE A 1 86 ? 9.074 -2.064 -7.022 1.00 86.06 86 PHE A O 1
ATOM 604 N N . ALA A 1 87 ? 7.273 -0.943 -6.279 1.00 87.06 87 ALA A N 1
ATOM 605 C CA . ALA A 1 87 ? 6.451 -1.172 -7.465 1.00 87.06 87 ALA A CA 1
ATOM 606 C C . ALA A 1 87 ? 7.115 -0.628 -8.736 1.00 87.06 87 ALA A C 1
ATOM 608 O O . ALA A 1 87 ? 7.068 -1.277 -9.777 1.00 87.06 87 ALA A O 1
ATOM 609 N N . TRP A 1 88 ? 7.776 0.525 -8.641 1.00 86.62 88 TRP A N 1
ATOM 610 C CA . TRP A 1 88 ? 8.535 1.122 -9.729 1.00 86.62 88 TRP A CA 1
ATOM 611 C C . TRP A 1 88 ? 9.663 0.220 -10.207 1.00 86.62 88 TRP A C 1
ATOM 613 O O . TRP A 1 88 ? 9.790 -0.021 -11.403 1.00 86.62 88 TRP A O 1
ATOM 623 N N . VAL A 1 89 ? 10.494 -0.274 -9.286 1.00 85.38 89 VAL A N 1
ATOM 624 C CA . VAL A 1 89 ? 11.637 -1.128 -9.633 1.00 85.38 89 VAL A CA 1
ATOM 625 C C . VAL A 1 89 ? 11.151 -2.415 -10.292 1.00 85.38 89 VAL A C 1
ATOM 627 O O . VAL A 1 89 ? 11.682 -2.808 -11.329 1.00 85.38 89 VAL A O 1
ATOM 630 N N . VAL A 1 90 ? 10.107 -3.034 -9.736 1.00 84.62 90 VAL A N 1
ATOM 631 C CA . VAL A 1 90 ? 9.512 -4.260 -10.283 1.00 84.62 90 VAL A CA 1
ATOM 632 C C . VAL A 1 90 ? 8.912 -4.014 -11.670 1.00 84.62 90 VAL A C 1
ATOM 634 O O . VAL A 1 90 ? 9.208 -4.756 -12.606 1.00 84.62 90 VAL A O 1
ATOM 637 N N . ALA A 1 91 ? 8.108 -2.960 -11.830 1.00 85.19 91 ALA A N 1
ATOM 638 C CA . ALA A 1 91 ? 7.500 -2.605 -13.110 1.00 85.19 91 ALA A CA 1
ATOM 639 C C . ALA A 1 91 ? 8.558 -2.240 -14.160 1.00 85.19 91 ALA A C 1
ATOM 641 O O . ALA A 1 91 ? 8.462 -2.683 -15.301 1.00 85.19 91 ALA A O 1
ATOM 642 N N . GLY A 1 92 ? 9.595 -1.496 -13.769 1.00 83.69 92 GLY A N 1
ATOM 643 C CA . GLY A 1 92 ? 10.730 -1.164 -14.622 1.00 83.69 92 GLY A CA 1
ATOM 644 C C . GLY A 1 92 ? 11.435 -2.416 -15.135 1.00 83.69 92 GLY A C 1
ATOM 645 O O . GLY A 1 92 ? 11.609 -2.564 -16.340 1.00 83.69 92 GLY A O 1
ATOM 646 N N . PHE A 1 93 ? 11.763 -3.360 -14.249 1.00 81.44 93 PHE A N 1
ATOM 647 C CA . PHE A 1 93 ? 12.379 -4.632 -14.642 1.00 81.44 93 PHE A CA 1
ATOM 648 C C . PHE A 1 93 ? 11.512 -5.445 -15.610 1.00 81.44 93 PHE A C 1
ATOM 650 O O . PHE A 1 93 ? 12.033 -5.987 -16.583 1.00 81.44 93 PHE A O 1
ATOM 657 N N . LEU A 1 94 ? 10.200 -5.516 -15.372 1.00 82.88 94 LEU A N 1
ATOM 658 C CA . LEU A 1 94 ? 9.271 -6.254 -16.234 1.00 82.88 94 LEU A CA 1
ATOM 659 C C . LEU A 1 94 ? 9.113 -5.602 -17.614 1.00 82.88 94 LEU A C 1
ATOM 661 O O . LEU A 1 94 ? 9.076 -6.295 -18.628 1.00 82.88 94 LEU A O 1
ATOM 665 N N . LEU A 1 95 ? 9.023 -4.272 -17.661 1.00 80.50 95 LEU A N 1
ATOM 666 C CA . LEU A 1 95 ? 8.735 -3.530 -18.887 1.00 80.50 95 LEU A CA 1
ATOM 667 C C . LEU A 1 95 ? 9.974 -3.255 -19.745 1.00 80.50 95 LEU A C 1
ATOM 669 O O . LEU A 1 95 ? 9.818 -3.032 -20.942 1.00 80.50 95 LEU A O 1
ATOM 673 N N . ILE A 1 96 ? 11.195 -3.331 -19.199 1.00 76.81 96 ILE A N 1
ATOM 674 C CA . ILE A 1 96 ? 12.439 -3.242 -19.990 1.00 76.81 96 ILE A CA 1
ATOM 675 C C . ILE A 1 96 ? 12.486 -4.309 -21.099 1.00 76.81 96 ILE A C 1
ATOM 677 O O . ILE A 1 96 ? 13.032 -4.049 -22.167 1.00 76.81 96 ILE A O 1
ATOM 681 N N . GLY A 1 97 ? 11.887 -5.485 -20.888 1.00 73.69 97 GLY A N 1
ATOM 682 C CA . GLY A 1 97 ? 11.804 -6.531 -21.915 1.00 73.69 97 GLY A CA 1
ATOM 683 C C . GLY A 1 97 ? 10.796 -6.253 -23.038 1.00 73.69 97 GLY A C 1
ATOM 684 O O . GLY A 1 97 ? 10.795 -6.974 -24.031 1.00 73.69 97 GLY A O 1
ATOM 685 N N . MET A 1 98 ? 9.939 -5.240 -22.881 1.00 78.69 98 MET A N 1
ATOM 686 C CA . MET A 1 98 ? 8.843 -4.923 -23.798 1.00 78.69 98 MET A CA 1
ATOM 687 C C . MET A 1 98 ? 9.060 -3.557 -24.453 1.00 78.69 98 MET A C 1
ATOM 689 O O . MET A 1 98 ? 9.248 -3.494 -25.660 1.00 78.69 98 MET A O 1
ATOM 693 N N . ASP A 1 99 ? 9.118 -2.492 -23.646 1.00 81.25 99 ASP A N 1
ATOM 694 C CA . ASP A 1 99 ? 9.314 -1.108 -24.083 1.00 81.25 99 ASP A CA 1
ATOM 695 C C . ASP A 1 99 ? 9.990 -0.266 -22.976 1.00 81.25 99 ASP A C 1
ATOM 697 O O . ASP A 1 99 ? 9.318 0.333 -22.124 1.00 81.25 99 ASP A O 1
ATOM 701 N N . PRO A 1 100 ? 11.334 -0.147 -22.989 1.00 79.62 100 PRO A N 1
ATOM 702 C CA . PRO A 1 100 ? 12.090 0.586 -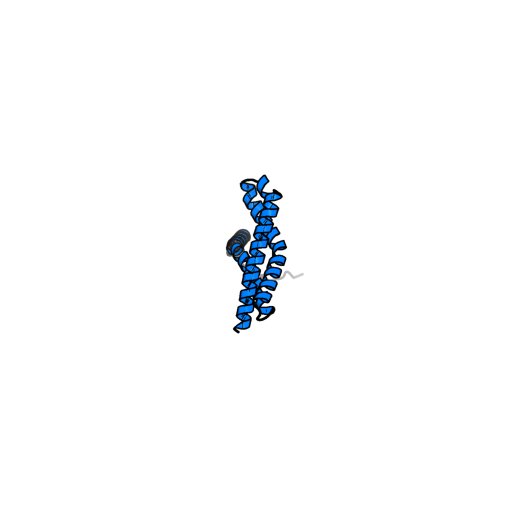21.968 1.00 79.62 100 PRO A CA 1
ATOM 703 C C . PRO A 1 100 ? 11.707 2.066 -21.854 1.00 79.62 100 PRO A C 1
ATOM 705 O O . PRO A 1 100 ? 11.763 2.649 -20.771 1.00 79.62 100 PRO A O 1
ATOM 708 N N . PHE A 1 101 ? 11.315 2.684 -22.973 1.00 83.44 101 PHE A N 1
ATOM 709 C CA . PHE A 1 101 ? 10.989 4.109 -23.026 1.00 83.44 101 PHE A CA 1
ATOM 710 C C . PHE A 1 101 ? 9.696 4.428 -22.268 1.00 83.44 101 PHE A C 1
ATOM 712 O O . PHE A 1 101 ? 9.615 5.448 -21.588 1.00 83.44 101 PHE A O 1
ATOM 719 N N . LEU A 1 102 ? 8.703 3.535 -22.337 1.00 82.56 102 LEU A N 1
ATOM 720 C CA . LEU A 1 102 ? 7.467 3.657 -21.569 1.00 82.56 102 LEU A CA 1
ATOM 721 C C . LEU A 1 102 ? 7.738 3.424 -20.078 1.00 82.56 102 LEU A C 1
ATOM 723 O O . LEU A 1 102 ? 7.304 4.225 -19.249 1.00 82.56 102 LEU A O 1
ATOM 727 N N . ALA A 1 103 ? 8.503 2.373 -19.761 1.00 75.75 103 ALA A N 1
ATOM 728 C CA . ALA A 1 103 ? 8.831 1.944 -18.400 1.00 75.75 103 ALA A CA 1
ATOM 729 C C . ALA A 1 103 ? 9.509 3.035 -17.558 1.00 75.75 103 ALA A C 1
ATOM 731 O O . ALA A 1 103 ? 9.231 3.169 -16.369 1.00 75.75 103 ALA A O 1
ATOM 732 N N . LEU A 1 104 ? 10.398 3.815 -18.179 1.00 79.88 104 LEU A N 1
ATOM 733 C CA . LEU A 1 104 ? 11.138 4.899 -17.528 1.00 79.88 104 LEU A CA 1
ATOM 734 C C . LEU A 1 104 ? 10.506 6.282 -17.727 1.00 79.88 104 LEU A C 1
ATOM 736 O O . LEU A 1 104 ? 11.054 7.281 -17.257 1.00 79.88 104 LEU A O 1
ATOM 740 N N . SER A 1 105 ? 9.373 6.369 -18.427 1.00 88.88 105 SER A N 1
ATOM 741 C CA . SER A 1 105 ? 8.737 7.655 -18.702 1.00 88.88 105 SER A CA 1
ATOM 742 C C . SER A 1 105 ? 8.186 8.303 -17.429 1.00 88.88 105 SER A C 1
ATOM 744 O O . SER A 1 105 ? 7.599 7.649 -16.565 1.00 88.88 105 SER A O 1
ATOM 746 N N . SER A 1 106 ? 8.292 9.632 -17.347 1.00 88.50 106 SER A N 1
ATOM 747 C CA . SER A 1 106 ? 7.700 10.424 -16.261 1.00 88.50 106 SER A CA 1
ATOM 748 C C . SER A 1 106 ? 6.167 10.383 -16.246 1.00 88.50 106 SER A C 1
ATOM 750 O O . SER A 1 106 ? 5.552 10.685 -15.229 1.00 88.50 106 SER A O 1
ATOM 752 N N . LEU A 1 107 ? 5.520 10.005 -17.350 1.00 92.06 107 LEU A N 1
ATOM 753 C CA . LEU A 1 107 ? 4.070 9.837 -17.380 1.00 92.06 107 LEU A CA 1
ATOM 754 C C . LEU A 1 107 ? 3.653 8.521 -16.716 1.00 92.06 107 LEU A C 1
ATOM 756 O O . LEU A 1 107 ? 2.778 8.518 -15.850 1.00 92.06 107 LEU A O 1
ATOM 760 N N . PHE A 1 108 ? 4.317 7.419 -17.079 1.00 90.31 108 PHE A N 1
ATOM 761 C CA . PHE A 1 108 ? 4.114 6.119 -16.440 1.00 90.31 108 PHE A CA 1
ATOM 762 C C . PHE A 1 108 ? 4.389 6.200 -14.937 1.00 90.31 108 PHE A C 1
ATOM 764 O O . PHE A 1 108 ? 3.636 5.666 -14.129 1.00 90.31 108 PHE A O 1
ATOM 771 N N . ALA A 1 109 ? 5.413 6.967 -14.577 1.00 91.00 109 ALA A N 1
ATOM 772 C CA . ALA A 1 109 ? 5.785 7.276 -13.213 1.00 91.00 109 ALA A CA 1
ATOM 773 C C . ALA A 1 109 ? 4.642 7.792 -12.344 1.00 91.00 109 ALA A C 1
ATOM 775 O O . ALA A 1 109 ? 4.318 7.238 -11.293 1.00 91.00 109 ALA A O 1
ATOM 776 N N . VAL A 1 110 ? 4.049 8.891 -12.805 1.00 94.69 110 VAL A N 1
ATOM 777 C CA . VAL A 1 110 ? 2.979 9.599 -12.117 1.00 94.69 110 VAL A CA 1
ATOM 778 C C . VAL A 1 110 ? 1.734 8.726 -12.088 1.00 94.69 110 VAL A C 1
ATOM 780 O O . VAL A 1 110 ? 1.087 8.624 -11.049 1.00 94.69 110 VAL A O 1
ATOM 783 N N . PHE A 1 111 ? 1.431 8.043 -13.194 1.00 94.06 111 PHE A N 1
ATOM 784 C CA . PHE A 1 111 ? 0.323 7.097 -13.257 1.00 94.06 111 PHE A CA 1
ATOM 785 C C . PHE A 1 111 ? 0.464 5.976 -12.216 1.00 94.06 111 PHE A C 1
ATOM 787 O O . PHE A 1 111 ? -0.458 5.744 -11.434 1.00 94.06 111 PHE A O 1
ATOM 794 N N . LEU A 1 112 ? 1.629 5.323 -12.160 1.00 92.75 112 LEU A N 1
ATOM 795 C CA . LEU A 1 112 ? 1.910 4.257 -11.203 1.00 92.75 112 LEU A CA 1
ATOM 796 C C . LEU A 1 112 ? 1.833 4.773 -9.763 1.00 92.75 112 LEU A C 1
ATOM 798 O O . LEU A 1 112 ? 1.238 4.115 -8.913 1.00 92.75 112 LEU A O 1
ATOM 802 N N . PHE A 1 113 ? 2.377 5.962 -9.492 1.00 94.00 113 PHE A N 1
ATOM 803 C CA . PHE A 1 113 ? 2.290 6.588 -8.175 1.00 94.00 113 PHE A CA 1
ATOM 804 C C . PHE A 1 113 ? 0.839 6.803 -7.740 1.00 94.00 113 PHE A C 1
ATOM 806 O O . PHE A 1 113 ? 0.470 6.404 -6.640 1.00 94.00 113 PHE A O 1
ATOM 813 N N . VAL A 1 114 ? 0.003 7.386 -8.605 1.00 95.94 114 VAL A N 1
ATOM 814 C CA . VAL A 1 114 ? -1.417 7.631 -8.308 1.00 95.94 114 VAL A CA 1
ATOM 815 C C . VAL A 1 114 ? -2.161 6.319 -8.068 1.00 95.94 114 VAL A C 1
ATOM 817 O O . VAL A 1 114 ? -2.961 6.238 -7.138 1.00 95.94 114 VAL A O 1
ATOM 820 N N . LEU A 1 115 ? -1.875 5.282 -8.860 1.00 94.56 115 LEU A N 1
ATOM 821 C CA . LEU A 1 115 ? -2.477 3.961 -8.695 1.00 94.56 115 LEU A CA 1
ATOM 822 C C . LEU A 1 115 ? -2.104 3.333 -7.343 1.00 94.56 115 LEU A C 1
ATOM 824 O O . LEU A 1 115 ? -2.983 2.891 -6.605 1.00 94.56 115 LEU A O 1
ATOM 828 N N . VAL A 1 116 ? -0.810 3.323 -7.006 1.00 91.88 116 VAL A N 1
ATOM 829 C CA . VAL A 1 116 ? -0.294 2.782 -5.739 1.00 91.88 116 VAL A CA 1
ATOM 830 C C . VAL A 1 116 ? -0.855 3.567 -4.557 1.00 91.88 116 VAL A C 1
ATOM 832 O O . VAL A 1 116 ? -1.361 2.964 -3.614 1.00 91.88 116 VAL A O 1
ATOM 835 N N . ALA A 1 117 ? -0.826 4.899 -4.625 1.00 93.12 117 ALA A N 1
ATOM 836 C CA . ALA A 1 117 ? -1.369 5.769 -3.591 1.00 93.12 117 ALA A CA 1
ATOM 837 C C . ALA A 1 117 ? -2.867 5.517 -3.390 1.00 93.12 117 ALA A C 1
ATOM 839 O O . ALA A 1 117 ? -3.308 5.271 -2.272 1.00 93.12 117 ALA A O 1
ATOM 840 N N . GLY A 1 118 ? -3.653 5.512 -4.469 1.00 93.75 118 GLY A N 1
ATOM 841 C CA . GLY A 1 118 ? -5.092 5.269 -4.404 1.00 93.75 118 GLY A CA 1
ATOM 842 C C . GLY A 1 118 ? -5.424 3.904 -3.804 1.00 93.75 118 GLY A C 1
ATOM 843 O O . GLY A 1 118 ? -6.286 3.811 -2.930 1.00 93.75 118 GLY A O 1
ATOM 844 N N . TYR A 1 119 ? -4.697 2.859 -4.214 1.00 91.38 119 TYR A N 1
ATOM 845 C CA . TYR A 1 119 ? -4.868 1.518 -3.665 1.00 91.38 119 TYR A CA 1
ATOM 846 C C . TYR A 1 119 ? -4.527 1.465 -2.173 1.00 91.38 119 TYR A C 1
ATOM 848 O O . TYR A 1 119 ? -5.344 1.001 -1.384 1.00 91.38 119 TYR A O 1
ATOM 856 N N . LEU A 1 120 ? -3.355 1.961 -1.765 1.00 91.25 120 LEU A N 1
ATOM 857 C CA . LEU A 1 120 ? -2.894 1.862 -0.379 1.00 91.25 120 LEU A CA 1
ATOM 858 C C . LEU A 1 120 ? -3.729 2.722 0.570 1.00 91.25 120 LEU A C 1
ATOM 860 O O . LEU A 1 120 ? -4.070 2.266 1.657 1.00 91.25 120 LEU A O 1
ATOM 864 N N . VAL A 1 121 ? -4.079 3.943 0.165 1.00 92.62 121 VAL A N 1
ATOM 865 C CA . VAL A 1 121 ? -4.932 4.841 0.954 1.00 92.62 121 VAL A CA 1
ATOM 866 C C . VAL A 1 121 ? -6.331 4.249 1.098 1.00 92.62 121 VAL A C 1
ATOM 868 O O . VAL A 1 121 ? -6.860 4.200 2.206 1.00 92.62 121 VAL A O 1
ATOM 871 N N . GLY A 1 122 ? -6.921 3.747 0.008 1.00 91.25 122 GLY A N 1
ATOM 872 C CA . GLY A 1 122 ? -8.243 3.123 0.038 1.00 91.25 122 GLY A CA 1
ATOM 873 C C . GLY A 1 122 ? -8.265 1.838 0.868 1.00 91.25 122 GLY A C 1
ATOM 874 O O . GLY A 1 122 ? -9.102 1.686 1.755 1.00 91.25 122 GLY A O 1
ATOM 875 N N . ALA A 1 123 ? -7.310 0.938 0.635 1.00 89.94 123 ALA A N 1
ATOM 876 C CA . ALA A 1 123 ? -7.172 -0.313 1.376 1.00 89.94 123 ALA A CA 1
ATOM 877 C C . ALA A 1 123 ? -6.878 -0.067 2.863 1.00 89.94 123 ALA A C 1
ATOM 879 O O . ALA A 1 123 ? -7.474 -0.715 3.722 1.00 89.94 123 ALA A O 1
ATOM 880 N N . GLY A 1 124 ? -6.013 0.901 3.170 1.00 89.50 124 GLY A N 1
ATOM 881 C CA . GLY A 1 124 ? -5.724 1.336 4.531 1.00 89.50 124 GLY A CA 1
ATOM 882 C C . GLY A 1 124 ? -6.963 1.890 5.224 1.00 89.50 124 GLY A C 1
ATOM 883 O O . GLY A 1 124 ? -7.241 1.505 6.356 1.00 89.50 124 GLY A O 1
ATOM 884 N N . ALA A 1 125 ? -7.757 2.722 4.543 1.00 91.12 125 ALA A N 1
ATOM 885 C CA . ALA A 1 125 ? -9.008 3.255 5.080 1.00 91.12 125 ALA A CA 1
ATOM 886 C C . ALA A 1 125 ? -10.029 2.152 5.385 1.00 91.12 125 ALA A C 1
ATOM 888 O O . ALA A 1 125 ? -10.622 2.136 6.463 1.00 91.12 125 ALA A O 1
ATOM 889 N N . VAL A 1 126 ? -10.203 1.203 4.460 1.00 93.00 126 VAL A N 1
ATOM 890 C CA . VAL A 1 126 ? -11.073 0.034 4.660 1.00 93.00 126 VAL A CA 1
ATOM 891 C C . VAL A 1 126 ? -10.578 -0.796 5.841 1.00 93.00 126 VAL A C 1
ATOM 893 O O . VAL A 1 126 ? -11.365 -1.125 6.725 1.00 93.00 126 VAL A O 1
ATOM 896 N N . GLY A 1 127 ? -9.273 -1.073 5.901 1.00 88.56 127 GLY A N 1
ATOM 897 C CA . GLY A 1 127 ? -8.644 -1.748 7.030 1.00 88.56 127 GLY A CA 1
ATOM 898 C C . GLY A 1 127 ? -8.938 -1.033 8.343 1.00 88.56 127 GLY A C 1
ATOM 899 O O . GLY A 1 127 ? -9.462 -1.644 9.266 1.00 88.56 127 GLY A O 1
ATOM 900 N N . GLY A 1 128 ? -8.688 0.273 8.413 1.00 90.06 128 GLY A N 1
ATOM 901 C CA . GLY A 1 128 ? -8.908 1.077 9.614 1.00 90.06 128 GLY A CA 1
ATOM 902 C C . GLY A 1 128 ? -10.359 1.129 10.075 1.00 90.06 128 GLY A C 1
ATOM 903 O O . GLY A 1 128 ? -10.620 1.017 11.272 1.00 90.06 128 GLY A O 1
ATOM 904 N N . ALA A 1 129 ? -11.313 1.202 9.147 1.00 91.38 129 ALA A N 1
ATOM 905 C CA . ALA A 1 129 ? -12.731 1.093 9.479 1.00 91.38 129 ALA A CA 1
ATOM 906 C C . ALA A 1 129 ? -13.062 -0.281 10.087 1.00 91.38 129 ALA A C 1
ATOM 908 O O . ALA A 1 129 ? -13.747 -0.356 11.106 1.00 91.38 129 ALA A O 1
ATOM 909 N N . LEU A 1 130 ? -12.539 -1.364 9.498 1.00 90.50 130 LEU A N 1
ATOM 910 C CA . LEU A 1 130 ? -12.716 -2.728 10.010 1.00 90.50 130 LEU A CA 1
ATOM 911 C C . LEU A 1 130 ? -12.070 -2.910 11.391 1.00 90.50 130 LEU A C 1
ATOM 913 O O . LEU A 1 130 ? -12.649 -3.555 12.261 1.00 90.50 130 LEU A O 1
ATOM 917 N N . GLY A 1 131 ? -10.899 -2.313 11.613 1.00 88.00 131 GLY A N 1
ATOM 918 C CA . GLY A 1 131 ? -10.211 -2.324 12.902 1.00 88.00 131 GLY A CA 1
ATOM 919 C C . GLY A 1 131 ? -11.015 -1.642 14.005 1.00 88.00 131 GLY A C 1
ATOM 920 O O . GLY A 1 131 ? -11.204 -2.214 15.079 1.00 88.00 131 GLY A O 1
ATOM 921 N N . ALA A 1 132 ? -11.543 -0.449 13.723 1.00 90.88 132 ALA A N 1
ATOM 922 C CA . ALA A 1 132 ? -12.397 0.274 14.662 1.00 90.88 132 ALA A CA 1
ATOM 923 C C . ALA A 1 132 ? -13.722 -0.462 14.925 1.00 90.88 132 ALA A C 1
ATOM 925 O O . ALA A 1 132 ? -14.197 -0.497 16.059 1.00 90.88 132 ALA A O 1
ATOM 926 N N . TYR A 1 133 ? -14.290 -1.110 13.900 1.00 90.19 133 TYR A N 1
ATOM 927 C CA . TYR A 1 133 ? -15.470 -1.963 14.055 1.00 90.19 133 TYR A CA 1
ATOM 928 C C . TYR A 1 133 ? -15.201 -3.128 15.012 1.00 90.19 133 TYR A C 1
ATOM 930 O O . TYR A 1 133 ? -15.970 -3.344 15.944 1.00 90.19 133 TYR A O 1
ATOM 938 N N . LEU A 1 134 ? -14.081 -3.836 14.836 1.00 91.12 134 LEU A N 1
ATOM 939 C CA . LEU A 1 134 ? -13.691 -4.926 15.732 1.00 91.12 134 LEU A CA 1
ATOM 940 C C . LEU A 1 134 ? -13.522 -4.449 17.175 1.00 91.12 134 LEU A C 1
ATOM 942 O O . LEU A 1 134 ? -13.984 -5.122 18.087 1.00 91.12 134 LEU A O 1
ATOM 946 N N . ARG A 1 135 ? -12.898 -3.283 17.394 1.00 89.81 135 ARG A N 1
ATOM 947 C CA . ARG A 1 135 ? -12.756 -2.714 18.744 1.00 89.81 135 ARG A CA 1
ATOM 948 C C . ARG A 1 135 ? -14.089 -2.296 19.360 1.00 89.81 135 ARG A C 1
ATOM 950 O O . ARG A 1 135 ? -14.203 -2.232 20.576 1.00 89.81 135 ARG A O 1
ATOM 957 N N . ARG A 1 136 ? -15.074 -1.937 18.542 1.00 91.75 136 ARG A N 1
ATOM 958 C CA . ARG A 1 136 ? -16.404 -1.568 19.027 1.00 91.75 136 ARG A CA 1
ATOM 959 C C . ARG A 1 136 ? -17.198 -2.778 19.522 1.00 91.75 136 ARG A C 1
ATOM 961 O O . ARG A 1 136 ? -18.006 -2.608 20.429 1.00 91.75 136 ARG A O 1
ATOM 968 N N . GLU A 1 137 ? -16.993 -3.938 18.905 1.00 90.94 137 GLU A N 1
ATOM 969 C CA . GLU A 1 137 ? -17.765 -5.157 19.174 1.00 90.94 137 GLU A CA 1
ATOM 970 C C . GLU A 1 137 ? -17.125 -6.075 20.233 1.00 90.94 137 GLU A C 1
ATOM 972 O O . GLU A 1 137 ? -17.835 -6.852 20.869 1.00 90.94 137 GLU A O 1
ATOM 977 N N . LEU A 1 138 ? -15.799 -5.998 20.414 1.00 88.75 138 LEU A N 1
ATOM 978 C CA . LEU A 1 138 ? -15.027 -6.740 21.424 1.00 88.75 138 LEU A CA 1
ATOM 979 C C . LEU A 1 138 ? -14.922 -5.978 22.751 1.00 88.75 138 LEU A C 1
ATOM 981 O O . LEU A 1 138 ? -15.071 -6.639 23.803 1.00 88.75 138 LEU A O 1
#

Sequence (138 aa):
MAERETTARTADRPPTTDARPPDDDPNTLLNAVVGAVVTVVTAPALPFAAIAGGGVAGYLQGTDLREGATVGAVSGAIATIPAFLFAWVVAGFLLIGMDPFLALSSLFAVFLFVLVAGYLVGAGAVGGALGAYLRREL

Organism: NCBI:txid2937524

Secondary structure (DSSP, 8-state):
--------------------PPP----HHHHHHHHHHHHHHHGGGTHHHHHHHHHHHHHHH-S-HHHHHHHHHHHHHHHHHHHHHHHHHHHHHHHTTT-HHHHT-HHHHHHHHHHHHHHHHHHHHHHHHHHHHHHHH-